Protein AF-A0A4Q2FFH7-F1 (afdb_monomer_lite)

InterPro domains:
  IPR009056 Cytochrome c-like domain [PS51007] (54-157)
  IPR036909 Cytochrome c-like domain superfamily [SSF46626] (57-156)
  IPR051459 Cytochrome c-type Dehydrogenase [PTHR35008] (1-157)

Sequence (157 aa):
RALYAYLMHGVQPVTQANTPSAMSWPFNQRWGLSLWNWAFLDDAPFIPSSDADPAINRGAYLVQGLGHCGACHTPRGIAFQEKAMSEAGRSGQFYLAGETVEQWQALSLRNLWTVEDTVQLLKTGQNRFATVSGSMTDVIHHSTQHFSDDDLLAIAS

Secondary structure (DSSP, 8-state):
-HHHHIIIIISPPP--PPPPP-PPTTTT-THHHHHHHHHH---PPP---TTS-HHHHHHHHIIIIIT-THHHHS-B-TTS-BS-SSS-STTGGGTT--EEETTEEEPP-TT-S-HHHHHHHHHHSB-SS-B--TTHHHHHHHTGGGS-HHHHHHHH-

Foldseek 3Di:
DVVCCCVVPVDDDDPDDDDPDPDDPPVVPCVVVVVVCVVAPDPDQQDADPPDDPLLSLLLCVCLPVLVVQLAQFDADPVRHGQDSALDDDSNCRRSCWDQDPNDTRHRLPPPDALVQQLCCLQPQHGPPDHDDDPVVCCSVVHRNPDDSSSSSSNSD

Radius of gyration: 18.41 Å; chains: 1; bounding box: 47×38×47 Å

Structure (mmCIF, N/CA/C/O backbone):
data_AF-A0A4Q2FFH7-F1
#
_entry.id   AF-A0A4Q2FFH7-F1
#
loop_
_atom_site.group_PDB
_atom_site.id
_atom_site.type_symbol
_atom_site.label_atom_id
_atom_site.label_alt_id
_atom_site.label_comp_id
_atom_site.label_asym_id
_atom_site.label_entity_id
_atom_site.label_seq_id
_atom_site.pdbx_PDB_ins_code
_atom_site.Cartn_x
_atom_site.Cartn_y
_atom_site.Cartn_z
_atom_site.occupancy
_atom_site.B_iso_or_equiv
_atom_site.auth_seq_id
_atom_site.auth_comp_id
_atom_site.auth_asym_id
_atom_site.auth_atom_id
_atom_site.pdbx_PDB_model_num
ATOM 1 N N . ARG A 1 1 ? -17.576 -12.767 -8.738 1.00 62.00 1 ARG A N 1
ATOM 2 C CA . ARG A 1 1 ? -18.820 -13.582 -8.826 1.00 62.00 1 ARG A CA 1
ATOM 3 C C . ARG A 1 1 ? -18.755 -14.833 -7.949 1.00 62.00 1 ARG A C 1
ATOM 5 O O . ARG A 1 1 ? -19.613 -14.955 -7.091 1.00 62.00 1 ARG A O 1
ATOM 12 N N . ALA A 1 2 ? -17.741 -15.699 -8.081 1.00 81.50 2 ALA A N 1
ATOM 13 C CA . ALA A 1 2 ? -17.598 -16.883 -7.219 1.00 81.50 2 ALA A CA 1
ATOM 14 C C . ALA A 1 2 ? -17.456 -16.538 -5.722 1.00 81.50 2 ALA A C 1
ATOM 16 O O . ALA A 1 2 ? -18.177 -17.097 -4.906 1.00 81.50 2 ALA A O 1
ATOM 17 N N . LEU A 1 3 ? -16.617 -15.551 -5.374 1.00 82.69 3 LEU A N 1
ATOM 18 C CA . LEU A 1 3 ? -16.441 -15.111 -3.981 1.00 82.69 3 LEU A CA 1
ATOM 19 C C . LEU A 1 3 ? -17.750 -14.606 -3.353 1.00 82.69 3 LEU A C 1
ATOM 21 O O . LEU A 1 3 ? -18.087 -14.973 -2.237 1.00 82.69 3 LEU A O 1
ATOM 25 N N . TYR A 1 4 ? -18.515 -13.807 -4.104 1.00 86.50 4 TYR A N 1
ATOM 26 C CA . TYR A 1 4 ? -19.819 -13.305 -3.666 1.00 86.50 4 TYR A CA 1
ATOM 27 C C . TYR A 1 4 ? -20.807 -14.450 -3.427 1.00 86.50 4 TYR A C 1
ATOM 29 O O . TYR A 1 4 ? -21.421 -14.510 -2.372 1.00 86.50 4 TYR A O 1
ATOM 37 N N . ALA A 1 5 ? -20.922 -15.389 -4.372 1.00 90.81 5 ALA A N 1
ATOM 38 C CA . ALA A 1 5 ? -21.802 -16.544 -4.213 1.00 90.81 5 ALA A CA 1
ATOM 39 C C . ALA A 1 5 ? -21.396 -17.410 -3.011 1.00 90.81 5 ALA A C 1
ATOM 41 O O . ALA A 1 5 ? -22.252 -17.827 -2.239 1.00 90.81 5 ALA A O 1
ATOM 42 N N . TYR A 1 6 ? -20.095 -17.632 -2.815 1.00 90.50 6 TYR A N 1
ATOM 43 C CA . TYR A 1 6 ? -19.588 -18.361 -1.660 1.00 90.50 6 TYR A CA 1
ATOM 44 C C . TYR A 1 6 ? -19.922 -17.647 -0.344 1.00 90.50 6 TYR A C 1
ATOM 46 O O . TYR A 1 6 ? -20.534 -18.250 0.527 1.00 90.50 6 TYR A O 1
ATOM 54 N N . LEU A 1 7 ? -19.601 -16.357 -0.214 1.00 91.19 7 LEU A N 1
ATOM 55 C CA . LEU A 1 7 ? -19.832 -15.600 1.021 1.00 91.19 7 LEU A CA 1
ATOM 56 C C . LEU A 1 7 ? -21.321 -15.406 1.337 1.00 91.19 7 LEU A C 1
ATOM 58 O O . LEU A 1 7 ? -21.704 -15.462 2.499 1.00 91.19 7 LEU A O 1
ATOM 62 N N . MET A 1 8 ? -22.158 -15.197 0.320 1.00 91.88 8 MET A N 1
ATOM 63 C CA . MET A 1 8 ? -23.586 -14.920 0.509 1.00 91.88 8 MET A CA 1
ATOM 64 C C . MET A 1 8 ? -24.454 -16.178 0.592 1.00 91.88 8 MET A C 1
ATOM 66 O O . MET A 1 8 ? -25.548 -16.119 1.153 1.00 91.88 8 MET A O 1
ATOM 70 N N . HIS A 1 9 ? -24.018 -17.296 -0.000 1.00 90.75 9 HIS A N 1
ATOM 71 C CA . HIS A 1 9 ? -24.848 -18.501 -0.140 1.00 90.75 9 HIS A CA 1
ATOM 72 C C . HIS A 1 9 ? -24.140 -19.811 0.230 1.00 90.75 9 HIS A C 1
ATOM 74 O O . HIS A 1 9 ? -24.814 -20.804 0.487 1.00 90.75 9 HIS A O 1
ATOM 80 N N . GLY A 1 10 ? -22.806 -19.849 0.226 1.00 89.06 10 GLY A N 1
ATOM 81 C CA . GLY A 1 10 ? -22.019 -21.038 0.569 1.00 89.06 10 GLY A CA 1
ATOM 82 C C . GLY A 1 10 ? -21.658 -21.135 2.053 1.00 89.06 10 GLY A C 1
ATOM 83 O O . GLY A 1 10 ? -21.548 -22.240 2.582 1.00 89.06 10 GLY A O 1
ATOM 84 N N . VAL A 1 11 ? -21.494 -20.000 2.736 1.00 91.56 11 VAL A N 1
ATOM 85 C CA . VAL A 1 11 ? -21.199 -19.955 4.174 1.00 91.56 11 VAL A CA 1
ATOM 86 C C . VAL A 1 11 ? -22.500 -20.069 4.970 1.00 91.56 11 VAL A C 1
ATOM 88 O O . VAL A 1 11 ? -23.452 -19.328 4.731 1.00 91.56 11 VAL A O 1
ATOM 91 N N . GLN A 1 12 ? -22.543 -20.994 5.933 1.00 91.31 12 GLN A N 1
ATOM 92 C CA . GLN A 1 12 ? -23.692 -21.123 6.830 1.00 91.31 12 GLN A CA 1
ATOM 93 C C . GLN A 1 12 ? -23.797 -19.885 7.733 1.00 91.31 12 GLN A C 1
ATOM 95 O O . GLN A 1 12 ? -22.798 -19.499 8.348 1.00 91.31 12 GLN A O 1
ATOM 100 N N . PRO A 1 13 ? -24.980 -19.256 7.842 1.00 87.88 13 PRO A N 1
ATOM 101 C CA . PRO A 1 13 ? -25.155 -18.099 8.703 1.00 87.88 13 PRO A CA 1
ATOM 102 C C . PRO A 1 13 ? -24.993 -18.504 10.171 1.00 87.88 13 PRO A C 1
ATOM 104 O O . PRO A 1 13 ? -25.575 -19.485 10.631 1.00 87.88 13 PRO A O 1
ATOM 107 N N . VAL A 1 14 ? -24.230 -17.716 10.926 1.00 89.69 14 VAL A N 1
ATOM 108 C CA . VAL A 1 14 ? -24.118 -17.861 12.380 1.00 89.69 14 VAL A CA 1
ATOM 109 C C . VAL A 1 14 ? -25.092 -16.895 13.044 1.00 89.69 14 VAL A C 1
ATOM 111 O O . VAL A 1 14 ? -25.071 -15.693 12.783 1.00 89.69 14 VAL A O 1
ATOM 114 N N . THR A 1 15 ? -25.945 -17.407 13.931 1.00 88.06 15 THR A N 1
ATOM 115 C CA . THR A 1 15 ? -26.832 -16.573 14.750 1.00 88.06 15 THR A CA 1
ATOM 116 C C . THR A 1 15 ? -26.065 -16.039 15.957 1.00 88.06 15 THR A C 1
ATOM 118 O O . THR A 1 15 ? -26.121 -16.598 17.049 1.00 88.06 15 THR A O 1
ATOM 121 N N . GLN A 1 16 ? -25.327 -14.952 15.749 1.00 90.19 16 GLN A N 1
ATOM 122 C CA . GLN A 1 16 ? -24.595 -14.243 16.795 1.00 90.19 16 GLN A CA 1
ATOM 123 C C . GLN A 1 16 ? -25.087 -12.798 16.873 1.00 90.19 16 GLN A C 1
ATOM 125 O O . GLN A 1 16 ? -25.163 -12.101 15.863 1.00 90.19 16 GLN A O 1
ATOM 130 N N . ALA A 1 17 ? -25.434 -12.344 18.078 1.00 89.88 17 ALA A N 1
ATOM 131 C CA . ALA A 1 17 ? -25.773 -10.944 18.301 1.00 89.88 17 ALA A CA 1
ATOM 132 C C . ALA A 1 17 ? -24.531 -10.061 18.100 1.00 89.88 17 ALA A C 1
ATOM 134 O O . ALA A 1 17 ? -23.434 -10.412 18.540 1.00 89.88 17 ALA A O 1
ATOM 135 N N . ASN A 1 18 ? -24.709 -8.902 17.462 1.00 87.88 18 ASN A N 1
ATOM 136 C CA . ASN A 1 18 ? -23.628 -7.934 17.300 1.00 87.88 18 ASN A CA 1
ATOM 137 C C . ASN A 1 18 ? -23.184 -7.390 18.661 1.00 87.88 18 ASN A C 1
ATOM 139 O O . ASN A 1 18 ? -24.012 -6.997 19.485 1.00 87.88 18 ASN A O 1
ATOM 143 N N . THR A 1 19 ? -21.871 -7.307 18.865 1.00 87.75 19 THR A N 1
ATOM 144 C CA . THR A 1 19 ? -21.299 -6.662 20.047 1.00 87.75 19 THR A CA 1
ATOM 145 C C . THR A 1 19 ? -21.609 -5.160 20.012 1.00 87.75 19 THR A C 1
ATOM 147 O O . THR A 1 19 ? -21.376 -4.519 18.981 1.00 87.75 19 THR A O 1
ATOM 150 N N . 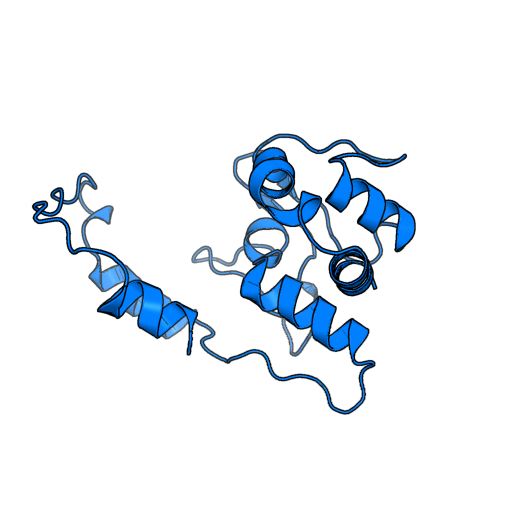PRO A 1 20 ? -22.118 -4.563 21.106 1.00 85.44 20 PRO A N 1
ATOM 151 C CA . PRO A 1 20 ? -22.288 -3.118 21.198 1.00 85.44 20 PRO A CA 1
ATOM 152 C C . PRO A 1 20 ? -20.963 -2.380 20.967 1.00 85.44 20 PRO A C 1
ATOM 154 O O . PRO A 1 20 ? -19.896 -2.872 21.331 1.00 85.44 20 PRO A O 1
ATOM 157 N N . SER A 1 21 ? -21.026 -1.179 20.387 1.00 83.94 21 SER A N 1
ATOM 158 C CA . SER A 1 21 ? -19.838 -0.337 20.209 1.00 83.94 21 SER A CA 1
ATOM 159 C C . SER A 1 21 ? -19.196 -0.030 21.562 1.00 83.94 21 SER A C 1
ATOM 161 O O . SER A 1 21 ? -19.801 0.650 22.386 1.00 83.94 21 SER A O 1
ATOM 163 N N . AL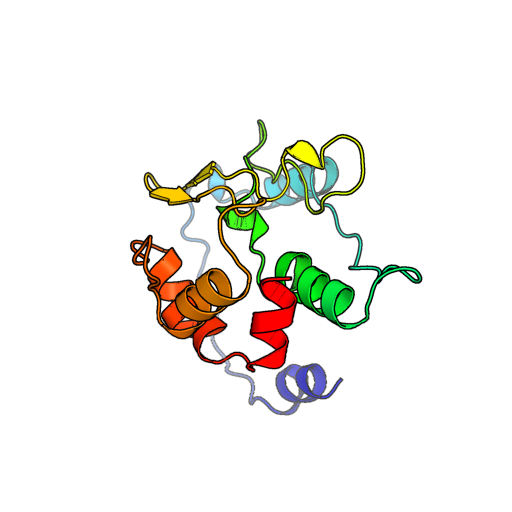A A 1 22 ? -17.953 -0.471 21.755 1.00 90.56 22 ALA A N 1
ATOM 164 C CA . ALA A 1 22 ? -17.156 -0.168 22.945 1.00 90.56 22 ALA A CA 1
ATOM 165 C C . ALA A 1 22 ? -16.483 1.218 22.890 1.00 90.56 22 ALA A C 1
ATOM 167 O O . ALA A 1 22 ? -15.876 1.649 23.867 1.00 90.56 22 ALA A O 1
ATOM 168 N N . MET A 1 23 ? -16.566 1.919 21.753 1.00 89.50 23 MET A N 1
ATOM 169 C CA . MET A 1 23 ? -16.017 3.268 21.622 1.00 89.50 23 MET A CA 1
ATOM 170 C C . MET A 1 23 ? -16.789 4.245 22.512 1.00 89.50 23 MET A C 1
ATOM 172 O O . MET A 1 23 ? -18.020 4.258 22.511 1.00 89.50 23 MET A O 1
ATOM 176 N N . SER A 1 24 ? -16.058 5.082 23.241 1.00 93.06 24 SER A N 1
ATOM 177 C CA . SER A 1 24 ? -16.625 6.159 24.054 1.00 93.06 24 SER A CA 1
ATOM 178 C C . SER A 1 24 ? -16.920 7.395 23.208 1.00 93.06 24 SER A C 1
ATOM 180 O O . SER A 1 24 ? -16.383 7.567 22.112 1.00 93.06 24 SER A O 1
ATOM 182 N N . TRP A 1 25 ? -17.760 8.288 23.726 1.00 90.62 25 TRP A N 1
ATOM 183 C CA . TRP A 1 25 ? -17.928 9.615 23.137 1.00 90.62 25 TRP A CA 1
ATOM 184 C C . TRP A 1 25 ? -16.582 10.371 23.120 1.00 90.62 25 TRP A C 1
ATOM 186 O O . TRP A 1 25 ? -15.854 10.299 24.113 1.00 90.62 25 TRP A O 1
ATOM 196 N N . PRO A 1 26 ? -16.235 11.082 22.026 1.00 89.00 26 PRO A N 1
ATOM 197 C CA . PRO A 1 26 ? -17.042 11.326 20.820 1.00 89.00 26 PRO A CA 1
ATOM 198 C C . PRO A 1 26 ? -16.873 10.287 19.694 1.00 89.00 26 PRO A C 1
ATOM 200 O O . PRO A 1 26 ? -17.548 10.377 18.673 1.00 89.00 26 PRO A O 1
ATOM 203 N N . PHE A 1 27 ? -16.012 9.282 19.849 1.00 88.50 27 PHE A N 1
ATOM 204 C CA . PHE A 1 27 ? -15.674 8.323 18.786 1.00 88.50 27 PHE A CA 1
ATOM 205 C C . PHE A 1 27 ? -16.786 7.313 18.460 1.00 88.50 27 PHE A C 1
ATOM 207 O O . PHE A 1 27 ? -16.751 6.659 17.422 1.00 88.50 27 PHE A O 1
ATOM 214 N N . ASN A 1 28 ? -17.823 7.212 19.296 1.00 89.44 28 ASN A N 1
ATOM 215 C CA . ASN A 1 28 ? -19.020 6.420 18.990 1.00 89.44 28 ASN A CA 1
ATOM 216 C C . ASN A 1 28 ? -19.943 7.050 17.927 1.00 89.44 28 ASN A C 1
ATOM 218 O O . ASN A 1 28 ? -20.906 6.416 17.490 1.00 89.44 28 ASN A O 1
ATOM 222 N N . GLN A 1 29 ? -19.672 8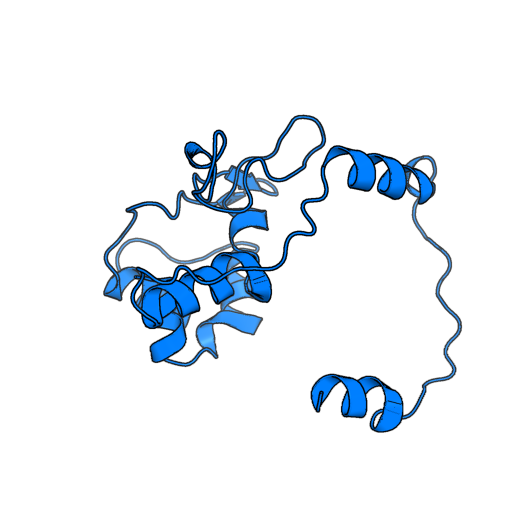.284 17.503 1.00 91.81 29 GLN A N 1
ATOM 223 C CA . GLN A 1 29 ? -20.490 9.035 16.554 1.00 91.81 29 GLN A CA 1
ATOM 224 C C . GLN A 1 29 ? -20.153 8.673 15.098 1.00 91.81 29 GLN A C 1
ATOM 226 O O . GLN A 1 29 ? -19.436 9.393 14.404 1.00 91.81 29 GLN A O 1
ATOM 231 N N . ARG A 1 30 ? -20.699 7.555 14.600 1.00 89.44 30 ARG A N 1
ATOM 232 C CA . ARG A 1 30 ? -20.395 7.043 13.244 1.00 89.44 30 ARG A CA 1
ATOM 233 C C . ARG A 1 30 ? -20.697 8.025 12.107 1.00 89.44 30 ARG A C 1
ATOM 235 O O . ARG A 1 30 ? -20.041 7.953 11.075 1.00 89.44 30 ARG A O 1
ATOM 242 N N . TRP A 1 31 ? -21.655 8.936 12.281 1.00 92.62 31 TRP A N 1
ATOM 243 C CA . TRP A 1 31 ? -22.004 9.937 11.264 1.00 92.62 31 TRP A CA 1
ATOM 244 C C . TRP A 1 31 ? -20.832 10.868 10.912 1.00 92.62 31 TRP A C 1
ATOM 246 O O . TRP A 1 31 ? -20.799 11.403 9.806 1.00 92.62 31 TRP A O 1
ATOM 256 N N . GLY A 1 32 ? -19.843 11.020 11.802 1.00 92.50 32 GLY A N 1
ATOM 257 C CA . GLY A 1 32 ? -18.621 11.769 11.508 1.00 92.50 32 GLY A CA 1
ATOM 258 C C . GLY A 1 32 ? -17.827 11.167 10.344 1.00 92.50 32 GLY A C 1
ATOM 259 O O . GLY A 1 32 ? -17.307 11.908 9.513 1.00 92.50 32 GLY A O 1
ATOM 260 N N . LEU A 1 33 ? -17.815 9.834 10.211 1.00 92.50 33 LEU A N 1
ATOM 261 C CA . LEU A 1 33 ? -17.186 9.156 9.072 1.00 92.50 33 LEU A CA 1
ATOM 262 C C . LEU A 1 33 ? -17.904 9.464 7.757 1.00 92.50 33 LEU A C 1
ATOM 264 O O . LEU A 1 33 ? -17.253 9.547 6.724 1.00 92.50 33 LEU A O 1
ATOM 268 N N . SER A 1 34 ? -19.221 9.684 7.775 1.00 94.25 34 SER A N 1
ATOM 269 C CA . SER A 1 34 ? -19.957 10.073 6.566 1.00 94.25 34 SER A CA 1
ATOM 270 C C . SER A 1 34 ? -19.508 11.440 6.047 1.00 94.25 34 SER A C 1
ATOM 272 O O . SER A 1 34 ? -19.344 11.612 4.843 1.00 94.25 34 SER A O 1
ATOM 274 N N . LEU A 1 35 ? -19.271 12.399 6.949 1.00 95.19 35 LEU A N 1
ATOM 275 C CA . LEU A 1 35 ? -18.740 13.716 6.584 1.00 95.19 35 LEU A CA 1
ATOM 276 C C . LEU A 1 35 ? -17.293 13.627 6.099 1.00 95.19 35 LEU A C 1
ATOM 278 O O . LEU A 1 35 ? -16.930 14.284 5.129 1.00 95.19 35 LEU A O 1
ATOM 282 N N . TRP A 1 36 ? -16.481 12.798 6.757 1.00 95.38 36 TRP A N 1
ATOM 283 C CA . TRP A 1 36 ? -15.106 12.553 6.336 1.00 95.38 36 TRP A CA 1
ATOM 284 C C . TRP A 1 36 ? -15.055 11.925 4.940 1.00 95.38 36 TRP A C 1
ATOM 286 O O . TRP A 1 36 ? -14.331 12.417 4.081 1.00 95.38 36 TRP A O 1
ATOM 296 N N . ASN A 1 37 ? -15.886 10.910 4.679 1.00 95.19 37 ASN A N 1
ATOM 297 C CA . ASN A 1 37 ? -15.975 10.268 3.370 1.00 95.19 37 ASN A CA 1
ATOM 298 C C . ASN A 1 37 ? -16.396 11.271 2.297 1.00 95.19 37 ASN A C 1
ATOM 300 O O . ASN A 1 37 ? -15.776 11.332 1.246 1.00 95.19 37 ASN A O 1
ATOM 304 N N . TRP A 1 38 ? -17.400 12.106 2.574 1.00 94.94 38 TRP A N 1
ATOM 305 C CA . TRP A 1 38 ? -17.822 13.144 1.634 1.00 94.94 38 TRP A CA 1
ATOM 306 C C . TRP A 1 38 ? -16.689 14.115 1.256 1.00 94.94 38 TRP A C 1
ATOM 308 O O . TRP A 1 38 ? -16.654 14.599 0.129 1.00 94.94 38 TRP A O 1
ATOM 318 N N . ALA A 1 39 ? -15.762 14.393 2.178 1.00 95.38 39 ALA A N 1
ATOM 319 C CA . ALA A 1 39 ? -14.657 15.319 1.946 1.00 95.38 39 ALA A CA 1
ATOM 320 C C . ALA A 1 39 ? -13.391 14.669 1.355 1.00 95.38 39 ALA A C 1
ATOM 322 O O . ALA A 1 39 ? -12.646 15.353 0.652 1.00 95.38 39 ALA A O 1
ATOM 323 N N . PHE A 1 40 ? -13.108 13.399 1.671 1.00 94.38 40 PHE A N 1
ATOM 324 C CA . PHE A 1 40 ? -11.791 12.789 1.436 1.00 94.38 40 PHE A CA 1
ATOM 325 C C . PHE A 1 40 ? -11.807 11.411 0.772 1.00 94.38 40 PHE A C 1
ATOM 327 O O . PHE A 1 40 ? -10.737 10.940 0.390 1.00 94.38 40 PHE A O 1
ATOM 334 N N . LEU A 1 41 ? -12.961 10.747 0.656 1.00 92.81 41 LEU A N 1
ATOM 335 C CA . LEU A 1 41 ? -13.022 9.434 0.018 1.00 92.81 41 LEU A CA 1
ATOM 336 C C . LEU A 1 41 ? -12.817 9.584 -1.490 1.00 92.81 41 LEU A C 1
ATOM 338 O O . LEU A 1 41 ? -13.593 10.262 -2.161 1.00 92.81 41 LEU A O 1
ATOM 342 N N . ASP A 1 42 ? -11.802 8.902 -2.002 1.00 89.25 42 ASP A N 1
ATOM 343 C CA . ASP A 1 42 ? -11.677 8.593 -3.420 1.00 89.25 42 ASP A CA 1
ATOM 344 C C . ASP A 1 42 ? -12.255 7.191 -3.641 1.00 89.25 42 ASP A C 1
ATOM 346 O O . ASP A 1 42 ? -11.675 6.192 -3.211 1.00 89.25 42 ASP A O 1
ATOM 350 N N . ASP A 1 43 ? -13.453 7.124 -4.221 1.00 88.38 43 ASP A N 1
ATOM 351 C CA . ASP A 1 43 ? -14.144 5.873 -4.540 1.00 88.38 43 ASP A CA 1
ATOM 352 C C . ASP A 1 43 ? -13.935 5.439 -5.998 1.00 88.38 43 ASP A C 1
ATOM 354 O O . ASP A 1 43 ? -14.579 4.490 -6.464 1.00 88.38 43 ASP A O 1
ATOM 358 N N . ALA A 1 44 ? -13.022 6.101 -6.720 1.00 88.50 44 ALA A N 1
ATOM 359 C CA . ALA A 1 44 ? -12.724 5.756 -8.094 1.00 88.50 44 ALA A CA 1
ATOM 360 C C . ALA A 1 44 ? -12.111 4.344 -8.167 1.00 88.50 44 ALA A C 1
ATOM 362 O O . ALA A 1 44 ? -11.121 4.043 -7.493 1.00 88.50 44 ALA A O 1
ATOM 363 N N . PRO A 1 45 ? -12.666 3.446 -8.999 1.00 88.12 45 PRO A N 1
ATOM 364 C CA . PRO A 1 45 ? -12.056 2.147 -9.215 1.00 88.12 45 PRO A CA 1
ATOM 365 C C . PRO A 1 45 ? -10.725 2.303 -9.956 1.00 88.12 45 PRO A C 1
ATOM 367 O O . PRO A 1 45 ? -10.538 3.233 -10.742 1.00 88.12 45 PRO A O 1
ATOM 370 N N . PHE A 1 46 ? -9.826 1.334 -9.776 1.00 91.25 46 PHE A N 1
ATOM 371 C CA . PHE A 1 46 ? -8.615 1.252 -10.587 1.00 91.25 46 PHE A CA 1
ATOM 372 C C . PHE A 1 46 ? -8.964 1.126 -12.077 1.00 91.25 46 PHE A C 1
ATOM 374 O O . PHE A 1 46 ? -9.730 0.240 -12.472 1.00 91.25 46 PHE A O 1
ATOM 381 N N . ILE A 1 47 ? -8.363 1.986 -12.899 1.00 91.44 47 ILE A N 1
ATOM 382 C CA . ILE A 1 47 ? -8.501 1.977 -14.356 1.00 91.44 47 ILE A CA 1
ATOM 383 C C . ILE A 1 47 ? -7.117 1.680 -14.953 1.00 91.44 47 ILE A C 1
ATOM 385 O O . ILE A 1 47 ? -6.220 2.513 -14.817 1.00 91.44 47 ILE A O 1
ATOM 389 N N . PRO A 1 48 ? -6.925 0.520 -15.611 1.00 92.62 48 PRO A N 1
ATOM 390 C CA . PRO A 1 48 ? -5.675 0.205 -16.292 1.00 92.62 48 PRO A CA 1
ATOM 391 C C . PRO A 1 48 ? -5.357 1.235 -17.379 1.00 92.62 48 PRO A C 1
ATOM 393 O O . PRO A 1 48 ? -6.243 1.641 -18.135 1.00 92.62 48 PRO A O 1
ATOM 396 N N . SER A 1 49 ? -4.087 1.612 -17.499 1.00 92.81 49 SER A N 1
ATOM 397 C CA . SER A 1 49 ? -3.615 2.439 -18.609 1.00 92.81 49 SER A CA 1
ATOM 398 C C . SER A 1 49 ? -3.529 1.599 -19.884 1.00 92.81 49 SER A C 1
ATOM 400 O O . SER A 1 49 ? -2.955 0.509 -19.864 1.00 92.81 49 SER A O 1
ATOM 402 N N . SER A 1 50 ? -4.061 2.103 -21.002 1.00 92.56 50 SER A N 1
ATOM 403 C CA . SER A 1 50 ? -3.958 1.437 -22.312 1.00 92.56 50 SER A CA 1
ATOM 404 C C . SER A 1 50 ? -2.529 1.375 -22.845 1.00 92.56 50 SER A C 1
ATOM 406 O O . SER A 1 50 ? -2.221 0.512 -23.662 1.00 92.56 50 SER A O 1
ATOM 408 N N . ASP A 1 51 ? -1.677 2.286 -22.378 1.00 92.62 51 ASP A N 1
ATOM 409 C CA . ASP A 1 51 ? -0.336 2.506 -22.920 1.00 92.62 51 ASP A CA 1
ATOM 410 C C . ASP A 1 51 ? 0.750 1.856 -22.046 1.00 92.62 51 ASP A C 1
ATOM 412 O O . ASP A 1 51 ? 1.934 1.914 -22.375 1.00 92.62 51 ASP A O 1
ATOM 416 N N . ALA A 1 52 ? 0.357 1.250 -20.920 1.00 91.19 52 ALA A N 1
ATOM 417 C CA . ALA A 1 52 ? 1.257 0.561 -20.006 1.00 91.19 52 ALA A CA 1
ATOM 418 C C . ALA A 1 52 ? 1.311 -0.944 -20.292 1.00 91.19 52 ALA A C 1
ATOM 420 O O . ALA A 1 52 ? 0.319 -1.560 -20.691 1.00 91.19 52 ALA A O 1
ATOM 421 N N . ASP A 1 53 ? 2.469 -1.546 -20.014 1.00 95.31 53 ASP A N 1
ATOM 422 C CA . ASP A 1 53 ? 2.626 -2.999 -20.030 1.00 95.31 53 ASP A CA 1
ATOM 423 C C . ASP A 1 53 ? 1.581 -3.659 -19.099 1.00 95.31 53 ASP A C 1
ATOM 425 O O . ASP A 1 53 ? 1.325 -3.148 -17.998 1.00 95.31 53 ASP A O 1
ATOM 429 N N . PRO A 1 54 ? 0.955 -4.785 -19.496 1.00 95.50 54 PRO A N 1
ATOM 430 C CA . PRO A 1 54 ? 0.050 -5.534 -18.628 1.00 95.50 54 PRO A CA 1
ATOM 431 C C . PRO A 1 54 ? 0.614 -5.839 -17.232 1.00 95.50 54 PRO A C 1
ATOM 433 O O . PRO A 1 54 ? -0.148 -5.806 -16.264 1.00 95.50 54 PRO A O 1
ATOM 436 N N . ALA A 1 55 ? 1.920 -6.093 -17.106 1.00 95.25 55 ALA A N 1
ATOM 437 C CA . ALA A 1 55 ? 2.586 -6.309 -15.824 1.00 95.25 55 ALA A CA 1
ATOM 438 C C . ALA A 1 55 ? 2.559 -5.050 -14.945 1.00 95.25 55 ALA A C 1
ATOM 440 O O . ALA A 1 55 ? 2.193 -5.136 -13.776 1.00 95.25 55 ALA A O 1
ATOM 441 N N . ILE A 1 56 ? 2.816 -3.868 -15.514 1.00 94.62 56 ILE A N 1
ATOM 442 C CA . ILE A 1 56 ? 2.740 -2.591 -14.783 1.00 94.62 56 ILE A CA 1
ATOM 443 C C . ILE A 1 56 ? 1.306 -2.336 -14.310 1.00 94.62 56 ILE A C 1
ATOM 445 O O . ILE A 1 56 ? 1.074 -1.970 -13.159 1.00 94.62 56 ILE A O 1
ATOM 449 N N . ASN A 1 57 ? 0.315 -2.587 -15.170 1.00 95.88 57 ASN A N 1
ATOM 450 C CA . ASN A 1 57 ? -1.093 -2.470 -14.784 1.00 95.88 57 ASN A CA 1
ATOM 451 C C . ASN A 1 57 ? -1.467 -3.453 -13.665 1.00 95.88 57 ASN A C 1
ATOM 453 O O . ASN A 1 57 ? -2.231 -3.105 -12.762 1.00 95.88 57 ASN A O 1
ATOM 457 N N . ARG A 1 58 ? -0.92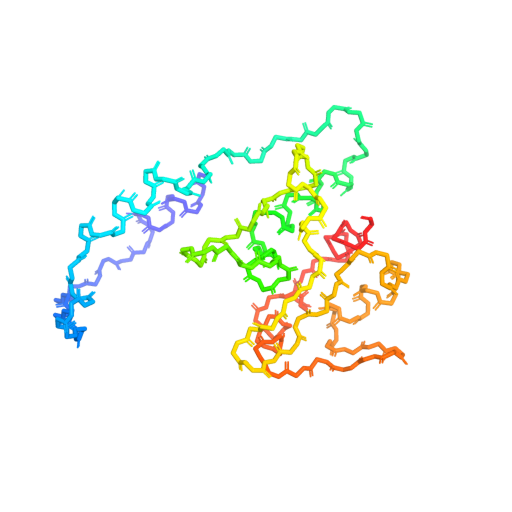9 -4.678 -13.703 1.00 96.81 58 ARG A N 1
ATOM 458 C CA . ARG A 1 58 ? -1.129 -5.680 -12.651 1.00 96.81 58 ARG A CA 1
ATOM 459 C C . ARG A 1 58 ? -0.510 -5.227 -11.330 1.00 96.81 58 ARG A C 1
ATOM 461 O O . ARG A 1 58 ? -1.182 -5.317 -10.304 1.00 96.81 58 ARG A O 1
ATOM 468 N N . GLY A 1 59 ? 0.712 -4.704 -11.367 1.00 95.81 59 GLY A N 1
ATOM 469 C CA . GLY A 1 59 ? 1.406 -4.129 -10.220 1.00 95.81 59 GLY A CA 1
ATOM 470 C C . GLY A 1 59 ? 0.626 -2.985 -9.600 1.00 95.81 59 GLY A C 1
ATOM 471 O O . GLY A 1 59 ? 0.252 -3.045 -8.431 1.00 95.81 59 GLY A O 1
ATOM 472 N N . ALA A 1 60 ? 0.270 -1.992 -10.414 1.00 95.06 60 ALA A N 1
ATOM 473 C CA . ALA A 1 60 ? -0.520 -0.845 -9.989 1.00 95.06 60 ALA A CA 1
ATOM 474 C C . ALA A 1 60 ? -1.857 -1.266 -9.357 1.00 95.06 60 ALA A C 1
ATOM 476 O O . ALA A 1 60 ? -2.212 -0.763 -8.293 1.00 95.06 60 ALA A O 1
ATOM 477 N N . TYR A 1 61 ? -2.560 -2.245 -9.935 1.00 95.56 61 TYR A N 1
ATOM 478 C CA . TYR A 1 61 ? -3.788 -2.792 -9.353 1.00 95.56 61 TYR A CA 1
ATOM 479 C C . TYR A 1 61 ? -3.568 -3.424 -7.969 1.00 95.56 61 TYR A C 1
ATOM 481 O O . TYR A 1 61 ? -4.381 -3.236 -7.059 1.00 95.56 61 TYR A O 1
ATOM 489 N N . LEU A 1 62 ? -2.481 -4.180 -7.798 1.00 96.00 62 LEU A N 1
ATOM 490 C CA . LEU A 1 62 ? -2.147 -4.811 -6.523 1.00 96.00 62 LEU A CA 1
ATOM 491 C C . LEU A 1 62 ? -1.726 -3.775 -5.478 1.00 96.00 62 LEU A C 1
ATOM 493 O O . LEU A 1 62 ? -2.171 -3.865 -4.341 1.00 96.00 62 LEU A O 1
ATOM 497 N N . VAL A 1 63 ? -0.933 -2.774 -5.851 1.00 95.62 63 VAL A N 1
ATOM 498 C CA . VAL A 1 63 ? -0.405 -1.757 -4.928 1.00 95.62 63 VAL A CA 1
ATOM 499 C C . VAL A 1 63 ? -1.476 -0.733 -4.526 1.00 95.62 63 VAL A C 1
ATOM 501 O O . VAL A 1 63 ? -1.600 -0.409 -3.344 1.00 95.62 63 VAL A O 1
ATOM 504 N N . GLN A 1 64 ? -2.260 -0.232 -5.489 1.00 93.62 64 GLN A N 1
ATOM 505 C CA . GLN A 1 64 ? -3.297 0.795 -5.276 1.00 93.62 64 GLN A CA 1
ATOM 506 C C . GLN A 1 64 ? -4.597 0.211 -4.723 1.00 93.62 64 GLN A C 1
ATOM 508 O O . GLN A 1 64 ? -5.318 0.885 -3.994 1.00 93.62 64 GLN A O 1
ATOM 513 N N . GLY A 1 65 ? -4.909 -1.030 -5.098 1.00 89.81 65 GLY A N 1
ATOM 514 C CA . GLY A 1 65 ? -6.121 -1.728 -4.698 1.00 89.81 65 GLY A CA 1
ATOM 515 C C . GLY A 1 65 ? -5.845 -2.706 -3.569 1.00 89.81 65 GLY A C 1
ATOM 516 O O . GLY A 1 65 ? -5.764 -2.331 -2.413 1.00 89.81 65 GLY A O 1
ATOM 517 N N . LEU A 1 66 ? -5.726 -3.993 -3.892 1.00 86.81 66 LEU A N 1
ATOM 518 C CA . LEU A 1 66 ? -5.810 -5.082 -2.907 1.00 86.81 66 LEU A CA 1
ATOM 519 C C . LEU A 1 66 ? -4.764 -5.011 -1.785 1.00 86.81 66 LEU A C 1
ATOM 521 O O . LEU A 1 66 ? -5.091 -5.290 -0.635 1.00 86.81 66 LEU A O 1
ATOM 525 N N . GLY A 1 67 ? -3.534 -4.626 -2.108 1.00 89.44 67 GLY A N 1
ATOM 526 C CA . GLY A 1 67 ? -2.428 -4.511 -1.164 1.00 89.44 67 GLY A CA 1
ATOM 527 C C . GLY A 1 67 ? -2.473 -3.255 -0.296 1.00 89.44 67 GLY A C 1
ATOM 528 O O . GLY A 1 67 ? -1.832 -3.254 0.750 1.00 89.44 67 GLY A O 1
ATOM 529 N N . HIS A 1 68 ? -3.222 -2.213 -0.694 1.00 91.50 68 HIS A N 1
ATOM 530 C CA . HIS A 1 68 ? -3.324 -0.928 0.018 1.00 91.50 68 HIS A CA 1
ATOM 531 C C . HIS A 1 68 ? -1.961 -0.386 0.489 1.00 91.50 68 HIS A C 1
ATOM 533 O O . HIS A 1 68 ? -1.833 0.121 1.603 1.00 91.50 68 HIS A O 1
ATOM 539 N N . CYS A 1 69 ? -0.912 -0.482 -0.337 1.00 94.75 69 CYS A N 1
ATOM 540 C CA . CYS A 1 69 ? 0.444 -0.114 0.090 1.00 94.75 69 CYS A CA 1
ATOM 541 C C . CYS A 1 69 ? 0.533 1.370 0.493 1.00 94.75 69 CYS A C 1
ATOM 543 O O . CYS A 1 69 ? 1.275 1.730 1.410 1.00 94.75 69 CYS A O 1
ATOM 545 N N . GLY A 1 70 ? -0.281 2.218 -0.149 1.00 94.44 70 GLY A N 1
ATOM 546 C CA . GLY A 1 70 ? -0.433 3.636 0.184 1.00 94.44 70 GLY A CA 1
ATOM 547 C C . GLY A 1 70 ? -0.878 3.892 1.624 1.00 94.44 70 GLY A C 1
ATOM 548 O O . GLY A 1 70 ? -0.432 4.868 2.225 1.00 94.44 70 GLY A O 1
ATOM 549 N N . ALA A 1 71 ? -1.627 2.972 2.240 1.00 92.75 71 ALA A N 1
ATOM 550 C CA . ALA A 1 71 ? -2.140 3.163 3.591 1.00 92.75 71 ALA A CA 1
ATOM 551 C C . ALA A 1 71 ? -1.018 3.361 4.626 1.00 92.75 71 ALA A C 1
ATOM 553 O O . ALA A 1 71 ? -1.204 4.100 5.596 1.00 92.75 71 ALA A O 1
ATOM 554 N N . CYS A 1 72 ? 0.150 2.753 4.407 1.00 93.75 72 CYS A N 1
ATOM 555 C CA . CYS A 1 72 ? 1.323 2.967 5.252 1.00 93.75 72 CYS A CA 1
ATOM 556 C C . CYS A 1 72 ? 2.371 3.869 4.591 1.00 93.75 72 CYS A C 1
ATOM 558 O O . CYS A 1 72 ? 3.032 4.637 5.281 1.00 93.75 72 CYS A O 1
ATOM 560 N N . HIS A 1 73 ? 2.537 3.781 3.268 1.00 95.75 73 HIS A N 1
ATOM 561 C CA . HIS A 1 73 ? 3.646 4.423 2.558 1.00 95.75 73 HIS A CA 1
ATOM 562 C C . HIS A 1 73 ? 3.300 5.774 1.918 1.00 95.75 73 HIS A C 1
ATOM 564 O O . HIS A 1 73 ? 4.180 6.404 1.339 1.00 95.75 73 HIS A O 1
ATOM 570 N N . THR A 1 74 ? 2.061 6.253 2.010 1.00 96.56 74 THR A N 1
ATOM 571 C CA . THR A 1 74 ? 1.671 7.596 1.560 1.00 96.56 74 THR A CA 1
ATOM 572 C C . THR A 1 74 ? 1.471 8.515 2.772 1.00 96.56 74 THR A C 1
ATOM 574 O O . THR A 1 74 ? 0.738 8.149 3.695 1.00 96.56 74 THR A O 1
ATOM 577 N N . PRO A 1 75 ? 2.035 9.740 2.770 1.00 95.75 75 PRO A N 1
ATOM 578 C CA . PRO A 1 75 ? 1.844 10.684 3.858 1.00 95.75 75 PRO A CA 1
ATOM 579 C C . PRO A 1 75 ? 0.381 11.039 4.120 1.00 95.75 75 PRO A C 1
ATOM 581 O O . PRO A 1 75 ? -0.445 11.100 3.197 1.00 95.75 75 PRO A O 1
ATOM 584 N N . ARG A 1 76 ? 0.077 11.357 5.381 1.00 94.81 76 ARG A N 1
ATOM 585 C CA . ARG A 1 76 ? -1.283 11.699 5.821 1.00 94.81 76 ARG A CA 1
ATOM 586 C C . ARG A 1 76 ? -1.562 13.204 5.761 1.00 94.81 76 ARG A C 1
ATOM 588 O O . ARG A 1 76 ? -0.691 14.049 5.962 1.00 94.81 76 ARG A O 1
ATOM 595 N N . GLY A 1 77 ? -2.801 13.553 5.422 1.00 93.88 77 GLY A N 1
ATOM 596 C CA . GLY A 1 77 ? -3.302 14.924 5.401 1.00 93.88 77 GLY A CA 1
ATOM 597 C C . GLY A 1 77 ? -3.797 15.401 6.768 1.00 93.88 77 GLY A C 1
ATOM 598 O O . GLY A 1 77 ? -3.739 14.685 7.765 1.00 93.88 77 GLY A O 1
ATOM 599 N N . ILE A 1 78 ? -4.338 16.622 6.807 1.00 93.94 78 ILE A N 1
ATOM 600 C CA . ILE A 1 78 ? -4.815 17.264 8.047 1.00 93.94 78 ILE A CA 1
ATOM 601 C C . ILE A 1 78 ? -5.939 16.498 8.760 1.00 93.94 78 ILE A C 1
ATOM 603 O O . ILE A 1 78 ? -6.097 16.636 9.967 1.00 93.94 78 ILE A O 1
ATOM 607 N N . ALA A 1 79 ? -6.717 15.704 8.022 1.00 93.75 79 ALA A N 1
ATOM 608 C CA . ALA A 1 79 ? -7.790 14.868 8.547 1.00 93.75 79 ALA A CA 1
ATOM 609 C C . ALA A 1 79 ? -7.405 13.381 8.508 1.00 93.75 79 ALA A C 1
ATOM 611 O O . ALA A 1 79 ? -8.277 12.515 8.505 1.00 93.75 79 ALA A O 1
ATOM 612 N N . PHE A 1 80 ? -6.102 13.089 8.458 1.00 92.31 80 PHE A N 1
ATOM 613 C CA . PHE A 1 80 ? -5.534 11.744 8.430 1.00 92.31 80 PHE A CA 1
ATOM 614 C C . PHE A 1 80 ? -5.885 10.899 7.185 1.00 92.31 80 PHE A C 1
ATOM 616 O O . PHE A 1 80 ? -5.668 9.688 7.149 1.00 92.31 80 PHE A O 1
ATOM 623 N N . GLN A 1 81 ? -6.387 11.532 6.124 1.00 94.06 81 GLN A N 1
ATOM 624 C CA . GLN A 1 81 ? -6.564 10.917 4.809 1.00 94.06 81 GLN A CA 1
ATOM 625 C C . GLN A 1 81 ? -5.226 10.697 4.100 1.00 94.06 81 GLN A C 1
ATOM 627 O O . GLN A 1 81 ? -4.277 11.448 4.330 1.00 94.06 81 GLN A O 1
ATOM 632 N N . GLU A 1 82 ? -5.143 9.707 3.216 1.00 94.44 82 GLU A N 1
ATOM 633 C CA . GLU A 1 82 ? -3.998 9.566 2.310 1.00 94.44 82 GLU A CA 1
ATOM 634 C C . GLU A 1 82 ? -3.948 10.775 1.375 1.00 94.44 82 GLU A C 1
ATOM 636 O O . GLU A 1 82 ? -4.965 11.198 0.823 1.00 94.44 82 GLU A O 1
ATOM 641 N N . LYS A 1 83 ? -2.769 11.380 1.204 1.00 95.38 83 LYS A N 1
ATOM 642 C CA . LYS A 1 83 ? -2.643 12.557 0.330 1.00 95.38 83 LYS A CA 1
ATOM 643 C C . LYS A 1 83 ? -2.756 12.221 -1.157 1.00 95.38 83 LYS A C 1
ATOM 645 O O . LYS A 1 83 ? -3.009 13.134 -1.944 1.00 95.38 83 LYS A O 1
ATOM 650 N N . ALA A 1 84 ? -2.532 10.964 -1.537 1.00 95.00 84 ALA A N 1
ATOM 651 C CA . ALA A 1 84 ? -2.602 10.489 -2.913 1.00 95.00 84 ALA A CA 1
ATOM 652 C C . ALA A 1 84 ? -2.881 8.981 -2.971 1.00 95.00 84 ALA A C 1
ATOM 654 O O . ALA A 1 84 ? -2.231 8.212 -2.270 1.00 95.00 84 ALA A O 1
ATOM 655 N N . MET A 1 85 ? -3.789 8.570 -3.858 1.00 93.00 85 MET A N 1
ATOM 656 C CA . MET A 1 85 ? -4.114 7.156 -4.106 1.00 93.00 85 MET A CA 1
ATOM 657 C C . MET A 1 85 ? -3.334 6.561 -5.289 1.00 93.00 85 MET A C 1
ATOM 659 O O . MET A 1 85 ? -3.281 5.346 -5.457 1.00 93.00 85 MET A O 1
ATOM 663 N N . SER A 1 86 ? -2.720 7.412 -6.116 1.00 92.81 86 SER A N 1
ATOM 664 C CA . SER A 1 86 ? -1.871 7.022 -7.243 1.00 92.81 86 SER A CA 1
ATOM 665 C C . SER A 1 86 ? -0.867 8.128 -7.576 1.00 92.81 86 SER A C 1
ATOM 667 O O . SER A 1 86 ? -0.933 9.236 -7.039 1.00 92.81 86 SER A O 1
ATOM 669 N N . GLU A 1 87 ? 0.043 7.841 -8.506 1.00 91.06 87 GLU A N 1
ATOM 670 C CA . GLU A 1 87 ? 1.005 8.811 -9.047 1.00 91.06 87 GLU A CA 1
ATOM 671 C C . GLU A 1 87 ? 0.359 9.901 -9.915 1.00 91.06 87 GLU A C 1
ATOM 673 O O . GLU A 1 87 ? 1.015 10.878 -10.281 1.00 91.06 87 GLU A O 1
ATOM 678 N N . ALA A 1 88 ? -0.922 9.753 -10.259 1.00 88.62 88 ALA A N 1
ATOM 679 C CA . ALA A 1 88 ? -1.619 10.683 -11.126 1.00 88.62 88 ALA A CA 1
ATOM 680 C C . ALA A 1 88 ? -2.018 11.982 -10.402 1.00 88.62 88 ALA A C 1
ATOM 682 O O . ALA A 1 88 ? -2.276 12.035 -9.198 1.00 88.62 88 ALA A O 1
ATOM 683 N N . GLY A 1 89 ? -2.143 13.056 -11.182 1.00 89.62 89 GLY A N 1
ATOM 684 C CA . GLY A 1 89 ? -2.661 14.333 -10.701 1.00 89.62 89 GLY A CA 1
ATOM 685 C C . GLY A 1 89 ? -1.690 15.120 -9.814 1.00 89.62 89 GLY A C 1
ATOM 686 O O . GLY A 1 89 ? -0.495 14.855 -9.731 1.00 89.62 89 GLY A O 1
ATOM 687 N N . ARG A 1 90 ? -2.214 16.164 -9.161 1.00 91.75 90 ARG A N 1
ATOM 688 C CA . ARG A 1 90 ? -1.404 17.194 -8.472 1.00 91.75 90 ARG A CA 1
ATOM 689 C C . ARG A 1 90 ? -0.797 16.734 -7.146 1.00 91.75 90 ARG A C 1
ATOM 691 O O . ARG A 1 90 ? 0.043 17.442 -6.593 1.00 91.75 90 ARG A O 1
ATOM 698 N N . SER A 1 91 ? -1.264 15.608 -6.617 1.00 93.62 91 SER A N 1
ATOM 699 C CA . SER A 1 91 ? -0.781 15.035 -5.361 1.00 93.62 91 SER A CA 1
ATOM 700 C C . SER A 1 91 ? 0.135 13.832 -5.573 1.00 93.62 91 SER A C 1
ATOM 702 O O . SER A 1 91 ? 0.661 13.319 -4.589 1.00 93.62 91 SER A O 1
ATOM 704 N N . GLY A 1 92 ? 0.366 13.405 -6.820 1.00 94.56 92 GLY A N 1
ATOM 705 C CA . GLY A 1 92 ? 1.109 12.187 -7.147 1.00 94.56 92 GLY A CA 1
ATOM 706 C C . GLY A 1 92 ? 2.511 12.114 -6.540 1.00 94.56 92 GLY A C 1
ATOM 707 O O . GLY A 1 92 ? 2.971 11.037 -6.187 1.00 94.56 92 GLY A O 1
ATOM 708 N N . GLN A 1 93 ? 3.166 13.254 -6.295 1.00 95.50 93 GLN A N 1
ATOM 709 C CA . GLN A 1 93 ? 4.460 13.297 -5.600 1.00 95.50 93 GLN A CA 1
ATOM 710 C C . GLN A 1 93 ? 4.430 12.757 -4.161 1.00 95.50 93 GLN A C 1
ATOM 712 O O . GLN A 1 93 ? 5.488 12.459 -3.612 1.00 95.50 93 GLN A O 1
ATOM 717 N N . PHE A 1 94 ? 3.255 12.680 -3.529 1.00 96.50 94 PHE A N 1
ATOM 718 C CA . PHE A 1 94 ? 3.095 12.112 -2.191 1.00 96.50 94 PHE A CA 1
ATOM 719 C C . PHE A 1 94 ? 2.833 10.606 -2.223 1.00 96.50 94 PHE A C 1
ATOM 721 O O . PHE A 1 94 ? 3.039 9.946 -1.210 1.00 96.50 94 PHE A O 1
ATOM 728 N N . TYR A 1 95 ? 2.387 10.059 -3.353 1.00 96.12 95 TYR A N 1
ATOM 729 C CA . TYR A 1 95 ? 2.074 8.642 -3.458 1.00 96.12 95 TYR A CA 1
ATOM 730 C C . TYR A 1 95 ? 3.320 7.798 -3.185 1.00 96.12 95 TYR A C 1
ATOM 732 O O . TYR A 1 95 ? 4.348 7.980 -3.836 1.00 96.12 95 TYR A O 1
ATOM 740 N N . LEU A 1 96 ? 3.232 6.907 -2.193 1.00 96.69 96 LEU A N 1
ATOM 741 C CA . LEU A 1 96 ? 4.319 6.020 -1.761 1.00 96.69 96 LEU A CA 1
ATOM 742 C C . LEU A 1 96 ? 5.629 6.730 -1.364 1.00 96.69 96 LEU A C 1
ATOM 744 O O . LEU A 1 96 ? 6.703 6.126 -1.398 1.00 96.69 96 LEU A O 1
ATOM 748 N N . ALA A 1 97 ? 5.560 8.006 -0.979 1.00 96.56 97 ALA A N 1
ATOM 749 C CA . ALA A 1 97 ? 6.726 8.810 -0.607 1.00 96.56 97 ALA A CA 1
ATOM 750 C C . ALA A 1 97 ? 7.299 8.496 0.795 1.00 96.56 97 ALA A C 1
ATOM 752 O O . ALA A 1 97 ? 8.300 9.094 1.191 1.00 96.56 97 ALA A O 1
ATOM 753 N N . GLY A 1 98 ? 6.697 7.555 1.525 1.00 94.81 98 GLY A N 1
ATOM 754 C CA . GLY A 1 98 ? 7.027 7.191 2.903 1.00 94.81 98 GLY A CA 1
ATOM 755 C C . GLY A 1 98 ? 6.307 8.059 3.937 1.00 94.81 98 GLY A C 1
ATOM 756 O O . GLY A 1 98 ? 5.887 9.174 3.642 1.00 94.81 98 GLY A O 1
ATOM 757 N N . GLU A 1 99 ? 6.156 7.544 5.156 1.00 93.25 99 GLU A N 1
ATOM 758 C CA . GLU A 1 99 ? 5.507 8.227 6.286 1.00 93.25 99 GLU A CA 1
ATOM 759 C C . GLU A 1 99 ? 5.928 7.574 7.613 1.00 93.25 99 GLU A C 1
ATOM 761 O O . GLU A 1 99 ? 6.400 6.438 7.642 1.00 93.25 99 GLU A O 1
ATOM 766 N N . THR A 1 100 ? 5.746 8.270 8.732 1.00 89.62 100 THR A N 1
ATOM 767 C CA . THR A 1 100 ? 5.807 7.663 10.062 1.00 89.62 100 THR A CA 1
ATOM 768 C C . THR A 1 100 ? 4.415 7.180 10.480 1.00 89.62 100 THR A C 1
ATOM 770 O O . THR A 1 100 ? 3.509 7.979 10.714 1.00 89.62 100 THR A O 1
ATOM 773 N N . VAL A 1 101 ? 4.246 5.867 10.643 1.00 82.50 101 VAL A N 1
ATOM 774 C CA . VAL A 1 101 ? 2.987 5.222 11.047 1.00 82.50 101 VAL A CA 1
ATOM 775 C C . VAL A 1 101 ? 3.215 4.458 12.344 1.00 82.50 101 VAL A C 1
ATOM 777 O O . VAL A 1 101 ? 4.107 3.625 12.421 1.00 82.50 101 VAL A O 1
ATOM 780 N N . GLU A 1 102 ? 2.430 4.746 13.385 1.00 76.19 102 GLU A N 1
ATOM 781 C CA . GLU A 1 102 ? 2.526 4.052 14.685 1.00 76.19 102 GLU A CA 1
ATOM 782 C C . GLU A 1 102 ? 3.944 4.047 15.293 1.00 76.19 102 GLU A C 1
ATOM 784 O O . GLU A 1 102 ? 4.368 3.069 15.899 1.00 76.19 102 GLU A O 1
ATOM 789 N N . GLN A 1 103 ? 4.684 5.154 15.146 1.00 83.44 103 GLN A N 1
ATOM 790 C CA . GLN A 1 103 ? 6.099 5.286 15.549 1.00 83.44 103 GLN A CA 1
ATOM 791 C C . GLN A 1 103 ? 7.092 4.440 14.728 1.00 83.44 103 GLN A C 1
ATOM 793 O O . GLN A 1 103 ? 8.286 4.445 15.024 1.00 83.44 103 GLN A O 1
ATOM 798 N N . TRP A 1 104 ? 6.635 3.767 13.673 1.00 82.94 104 TRP A N 1
ATOM 799 C CA . TRP A 1 104 ? 7.472 3.070 12.701 1.00 82.94 104 TRP A CA 1
ATOM 800 C C . TRP A 1 104 ? 7.636 3.897 11.433 1.00 82.94 104 TRP A C 1
ATOM 802 O O . TRP A 1 104 ? 6.715 4.580 10.992 1.00 82.94 104 TRP A O 1
ATOM 812 N N . GLN A 1 105 ? 8.816 3.819 10.823 1.00 88.62 105 GLN A N 1
ATOM 813 C CA . GLN A 1 105 ? 9.082 4.506 9.567 1.00 88.62 105 GLN A CA 1
ATOM 814 C C . GLN A 1 105 ? 8.729 3.606 8.383 1.00 88.62 105 GLN A C 1
ATOM 816 O O . GLN A 1 105 ? 9.449 2.654 8.079 1.00 88.62 105 GLN A O 1
ATOM 821 N N . ALA A 1 106 ? 7.652 3.944 7.681 1.00 92.00 106 ALA A N 1
ATOM 822 C CA . ALA A 1 106 ? 7.355 3.398 6.369 1.00 92.00 106 ALA A CA 1
ATOM 823 C C . ALA A 1 106 ? 8.249 4.101 5.338 1.00 92.00 106 ALA A C 1
ATOM 825 O O . ALA A 1 106 ? 8.190 5.318 5.151 1.00 92.00 106 ALA A O 1
ATOM 826 N N . LEU A 1 107 ? 9.126 3.336 4.689 1.00 92.50 107 LEU A N 1
ATOM 827 C CA . LEU A 1 107 ? 10.085 3.871 3.720 1.00 92.50 107 LEU A CA 1
ATOM 828 C C . LEU A 1 107 ? 9.377 4.425 2.477 1.00 92.50 107 LEU A C 1
ATOM 830 O O . LEU A 1 107 ? 8.294 3.972 2.118 1.00 92.50 107 LEU A O 1
ATOM 834 N N . SER A 1 108 ? 1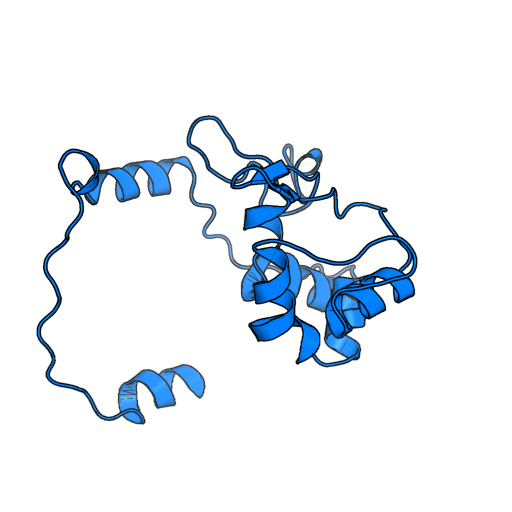0.009 5.362 1.772 1.00 94.69 108 SER A N 1
ATOM 835 C CA . SER A 1 108 ? 9.586 5.674 0.403 1.00 94.69 108 SER A CA 1
ATOM 836 C C . SER A 1 108 ? 9.748 4.426 -0.457 1.00 94.69 108 SER A C 1
ATOM 838 O O . SER A 1 108 ? 10.849 3.884 -0.521 1.00 94.69 108 SER A O 1
ATOM 840 N N . LEU A 1 109 ? 8.689 3.995 -1.144 1.00 94.56 109 LEU A N 1
ATOM 841 C CA . LEU A 1 109 ? 8.775 2.878 -2.097 1.00 94.56 109 LEU A CA 1
ATOM 842 C C . LEU A 1 109 ? 9.219 3.342 -3.491 1.00 94.56 109 LEU A C 1
ATOM 844 O O . LEU A 1 109 ? 9.433 2.534 -4.386 1.00 94.56 109 LEU A O 1
ATOM 848 N N . ARG A 1 110 ? 9.389 4.652 -3.683 1.00 92.75 110 ARG A N 1
ATOM 849 C CA . ARG A 1 110 ? 9.787 5.240 -4.963 1.00 92.75 110 ARG A CA 1
ATOM 850 C C . ARG A 1 110 ? 11.289 5.094 -5.168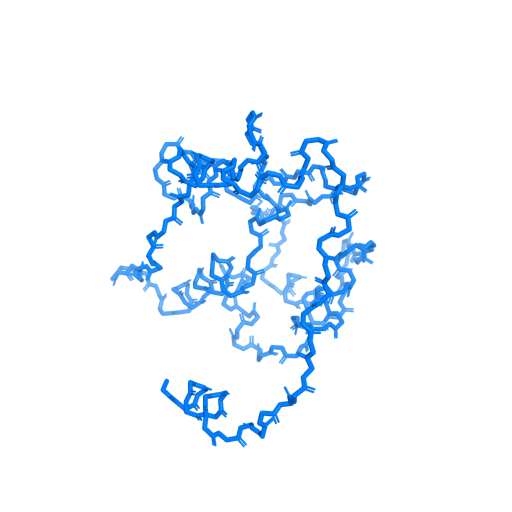 1.00 92.75 110 ARG A C 1
ATOM 852 O O . ARG A 1 110 ? 12.060 5.669 -4.399 1.00 92.75 110 ARG A O 1
ATOM 859 N N . ASN A 1 111 ? 11.686 4.397 -6.234 1.00 88.25 111 ASN A N 1
ATOM 860 C CA . ASN A 1 111 ? 13.083 4.234 -6.663 1.00 88.25 111 ASN A CA 1
ATOM 861 C C . ASN A 1 111 ? 14.029 3.779 -5.533 1.00 88.25 111 ASN A C 1
ATOM 863 O O . ASN A 1 111 ? 15.169 4.238 -5.458 1.00 88.25 111 ASN A O 1
ATOM 867 N N . LEU A 1 112 ? 13.543 2.931 -4.619 1.00 90.62 112 LEU A N 1
ATOM 868 C CA . LEU A 1 112 ? 14.301 2.542 -3.430 1.00 90.62 112 LEU A CA 1
ATOM 869 C C . LEU A 1 112 ? 15.362 1.483 -3.754 1.00 90.62 112 LEU A C 1
ATOM 871 O O . LEU A 1 112 ? 16.534 1.661 -3.423 1.00 90.62 112 LEU A O 1
ATOM 875 N N . TRP A 1 113 ? 14.950 0.396 -4.410 1.00 95.44 113 TRP A N 1
ATOM 876 C CA . TRP A 1 113 ? 15.790 -0.758 -4.732 1.00 95.44 113 TRP A CA 1
ATOM 877 C C . TRP A 1 113 ? 15.520 -1.277 -6.144 1.00 95.44 113 TRP A C 1
ATOM 879 O O . TRP A 1 113 ? 14.626 -0.787 -6.832 1.00 95.44 113 TRP A O 1
ATOM 889 N N . THR A 1 114 ? 16.300 -2.270 -6.579 1.00 96.94 114 THR A N 1
ATOM 890 C CA . THR A 1 114 ? 16.001 -2.981 -7.826 1.00 96.94 114 THR A CA 1
ATOM 891 C C . THR A 1 114 ? 14.742 -3.834 -7.673 1.00 96.94 114 THR A C 1
ATOM 893 O O . THR A 1 114 ? 14.276 -4.106 -6.558 1.00 96.94 114 THR A O 1
ATOM 896 N N . VAL A 1 115 ? 14.207 -4.286 -8.808 1.00 96.31 115 VAL A N 1
ATOM 897 C CA . VAL A 1 115 ? 13.062 -5.201 -8.852 1.00 96.31 115 VAL A CA 1
ATOM 898 C C . VAL A 1 115 ? 13.363 -6.454 -8.026 1.00 96.31 115 VAL A C 1
ATOM 900 O O . VAL A 1 115 ? 12.569 -6.852 -7.180 1.00 96.31 115 VAL A O 1
ATOM 903 N N . GLU A 1 116 ? 14.549 -7.040 -8.197 1.00 97.50 116 GLU A N 1
ATOM 904 C CA . GLU A 1 116 ? 14.952 -8.282 -7.531 1.00 97.50 116 GLU A CA 1
ATOM 905 C C . GLU A 1 116 ? 15.045 -8.121 -6.012 1.00 97.50 116 GLU A C 1
ATOM 907 O O . GLU A 1 116 ? 14.561 -8.974 -5.268 1.00 97.50 116 GLU A O 1
ATOM 912 N N . ASP A 1 117 ? 15.627 -7.014 -5.545 1.00 97.94 117 ASP A N 1
ATOM 913 C CA . ASP A 1 117 ? 15.739 -6.713 -4.116 1.00 97.94 117 ASP A CA 1
ATOM 914 C C . ASP A 1 117 ? 14.361 -6.483 -3.475 1.00 97.94 117 ASP A C 1
ATOM 916 O O . ASP A 1 117 ? 14.132 -6.864 -2.322 1.00 97.94 117 ASP A O 1
ATOM 920 N N . THR A 1 118 ? 13.436 -5.869 -4.216 1.00 97.00 118 THR A N 1
ATOM 921 C CA . THR A 1 118 ? 12.057 -5.641 -3.766 1.00 97.00 118 THR A CA 1
ATOM 922 C C . THR A 1 118 ? 11.290 -6.956 -3.697 1.00 97.00 118 THR A C 1
ATOM 924 O O . THR A 1 118 ? 10.687 -7.265 -2.669 1.00 97.00 118 THR A O 1
ATOM 927 N N . VAL A 1 119 ? 11.383 -7.788 -4.738 1.00 98.00 119 VAL A N 1
ATOM 928 C CA . VAL A 1 119 ? 10.790 -9.131 -4.755 1.00 98.00 119 VAL A CA 1
ATOM 929 C C . VAL A 1 119 ? 11.324 -9.974 -3.600 1.00 98.00 119 VAL A C 1
ATOM 931 O O . VAL A 1 119 ? 10.542 -10.611 -2.897 1.00 98.00 119 VAL A O 1
ATOM 934 N N . GLN A 1 120 ? 12.637 -9.964 -3.357 1.00 98.31 120 GLN A N 1
ATOM 935 C CA . GLN A 1 120 ? 13.236 -10.733 -2.266 1.00 98.31 120 GLN A CA 1
ATOM 936 C C . GLN A 1 120 ? 12.668 -10.319 -0.901 1.00 98.31 120 GLN A C 1
ATOM 938 O O . GLN A 1 120 ? 12.303 -11.187 -0.099 1.00 98.31 120 GLN A O 1
ATOM 943 N N . LEU A 1 121 ? 12.535 -9.010 -0.657 1.00 97.62 121 LEU A N 1
ATOM 944 C CA . LEU A 1 121 ? 11.935 -8.495 0.571 1.00 97.62 121 LEU A CA 1
ATOM 945 C C . LEU A 1 121 ? 10.473 -8.933 0.707 1.00 97.62 121 LEU A C 1
ATOM 947 O O . LEU A 1 121 ? 10.088 -9.428 1.760 1.00 97.62 121 LEU A O 1
ATOM 951 N N . LEU A 1 122 ? 9.667 -8.800 -0.348 1.00 97.12 122 LEU A N 1
ATOM 952 C CA . LEU A 1 122 ? 8.247 -9.163 -0.308 1.00 97.12 122 LEU A CA 1
ATOM 953 C C . LEU A 1 122 ? 8.017 -10.673 -0.130 1.00 97.12 122 LEU A C 1
ATOM 955 O O . LEU A 1 122 ? 7.020 -11.058 0.483 1.00 97.12 122 LEU A O 1
ATOM 959 N N . LYS A 1 123 ? 8.943 -11.512 -0.619 1.00 97.62 123 LYS A N 1
ATOM 960 C CA . LYS A 1 123 ? 8.913 -12.975 -0.446 1.00 97.62 123 LYS A CA 1
ATOM 961 C C . LYS A 1 123 ? 9.338 -13.437 0.938 1.00 97.62 123 LYS A C 1
ATOM 963 O O . LYS A 1 123 ? 8.823 -14.435 1.424 1.00 97.62 123 LYS A O 1
ATOM 968 N N . THR A 1 124 ? 10.342 -12.790 1.526 1.00 97.19 124 THR A N 1
ATOM 969 C CA . THR A 1 124 ? 11.066 -13.360 2.680 1.00 97.19 124 THR A CA 1
ATOM 970 C C . THR A 1 124 ? 11.087 -12.464 3.910 1.00 97.19 124 THR A C 1
ATOM 972 O O . THR A 1 124 ? 11.536 -12.884 4.971 1.00 97.19 124 THR A O 1
ATOM 975 N N . GLY A 1 125 ? 10.635 -11.219 3.778 1.00 96.81 125 GLY A N 1
ATOM 976 C CA . GLY A 1 125 ? 10.767 -10.188 4.798 1.00 96.81 125 GLY A CA 1
ATOM 977 C C . GLY A 1 125 ? 12.167 -9.583 4.896 1.00 96.81 125 GLY A C 1
ATOM 978 O O . GLY A 1 125 ? 12.413 -8.782 5.792 1.00 96.81 125 GLY A O 1
ATOM 979 N N . GLN A 1 126 ? 13.101 -9.923 4.004 1.00 97.12 126 GLN A N 1
ATOM 980 C CA . GLN A 1 126 ? 14.435 -9.324 4.007 1.00 97.12 126 GLN A CA 1
ATOM 981 C C . GLN A 1 126 ? 15.080 -9.278 2.620 1.00 97.12 126 GLN A C 1
ATOM 983 O O . GLN A 1 126 ? 14.810 -10.105 1.755 1.00 97.12 126 GLN A O 1
ATOM 988 N N . ASN A 1 127 ? 15.991 -8.332 2.431 1.00 97.00 127 ASN A N 1
ATOM 989 C CA . ASN A 1 127 ? 16.926 -8.291 1.311 1.00 97.00 127 ASN A CA 1
ATOM 990 C C . ASN A 1 127 ? 18.308 -7.841 1.816 1.00 97.00 127 ASN A C 1
ATOM 992 O O . ASN A 1 127 ? 18.555 -7.779 3.020 1.00 97.00 127 ASN A O 1
ATOM 996 N N . ARG A 1 128 ? 19.236 -7.526 0.909 1.00 96.94 128 ARG A N 1
ATOM 997 C CA . ARG A 1 128 ? 20.595 -7.090 1.282 1.00 96.94 128 ARG A CA 1
ATOM 998 C C . ARG A 1 128 ? 20.670 -5.732 1.997 1.00 96.94 128 ARG A C 1
ATOM 1000 O O . ARG A 1 128 ? 21.733 -5.395 2.508 1.00 96.94 128 ARG A O 1
ATOM 1007 N N . PHE A 1 129 ? 19.588 -4.953 2.011 1.00 95.12 129 PHE A N 1
ATOM 1008 C CA . PHE A 1 129 ? 19.543 -3.606 2.585 1.00 95.12 129 PHE A CA 1
ATOM 1009 C C . PHE A 1 129 ? 18.703 -3.514 3.859 1.00 95.12 129 PHE A C 1
ATOM 1011 O O . PHE A 1 129 ? 18.980 -2.660 4.699 1.00 95.12 129 PHE A O 1
ATOM 1018 N N . ALA A 1 130 ? 17.674 -4.350 3.998 1.00 93.25 130 ALA A N 1
ATOM 1019 C CA . ALA A 1 130 ? 16.720 -4.249 5.091 1.00 93.25 130 ALA A CA 1
ATOM 1020 C C . ALA A 1 130 ? 16.101 -5.596 5.476 1.00 93.25 130 ALA A C 1
ATOM 1022 O O . ALA A 1 130 ? 15.977 -6.513 4.664 1.00 93.25 130 ALA A O 1
ATOM 1023 N N . THR A 1 131 ? 15.624 -5.646 6.716 1.00 95.06 131 THR A N 1
ATOM 1024 C CA . THR A 1 131 ? 14.740 -6.683 7.252 1.00 95.06 131 THR A CA 1
ATOM 1025 C C . THR A 1 131 ? 13.489 -5.997 7.787 1.00 95.06 131 THR A C 1
ATOM 1027 O O . THR A 1 131 ? 13.588 -4.962 8.452 1.00 95.06 131 THR A O 1
ATOM 1030 N N . VAL A 1 132 ? 12.312 -6.542 7.482 1.00 92.81 132 VAL A N 1
ATOM 1031 C CA . VAL A 1 132 ? 11.037 -5.988 7.947 1.00 92.81 132 VAL A CA 1
ATOM 1032 C C . VAL A 1 132 ? 10.913 -6.103 9.465 1.00 92.81 132 VAL A C 1
ATOM 1034 O O . VAL A 1 132 ? 11.434 -7.022 10.096 1.00 92.81 132 VAL A O 1
ATOM 1037 N N . SER A 1 133 ? 10.210 -5.146 10.058 1.00 88.81 133 SER A N 1
ATOM 1038 C CA . SER A 1 133 ? 9.870 -5.139 11.479 1.00 88.81 133 SER A CA 1
ATOM 1039 C C . SER A 1 133 ? 8.543 -4.410 11.689 1.00 88.81 133 SER A C 1
ATOM 1041 O O . SER A 1 133 ? 8.020 -3.779 10.765 1.00 88.81 133 SER A O 1
ATOM 1043 N N . GLY A 1 134 ? 7.986 -4.513 12.898 1.00 86.62 134 GLY A N 1
ATOM 1044 C CA . GLY A 1 134 ? 6.703 -3.896 13.232 1.00 86.62 134 GLY A CA 1
ATOM 1045 C C . GLY A 1 134 ? 5.553 -4.465 12.397 1.00 86.62 134 GLY A C 1
ATOM 1046 O O . GLY A 1 134 ? 5.541 -5.650 12.065 1.00 86.62 134 GLY A O 1
ATOM 1047 N N . SER A 1 135 ? 4.602 -3.605 12.035 1.00 87.69 135 SER A N 1
ATOM 1048 C CA . SER A 1 135 ? 3.400 -3.979 11.275 1.00 87.69 135 SER A CA 1
ATOM 1049 C C . SER A 1 135 ? 3.693 -4.522 9.873 1.00 87.69 135 SER A C 1
ATOM 1051 O O . SER A 1 135 ? 2.896 -5.283 9.327 1.00 87.69 135 SER A O 1
ATOM 1053 N N . MET A 1 136 ? 4.859 -4.212 9.292 1.00 92.88 136 MET A N 1
ATOM 1054 C CA . MET A 1 136 ? 5.246 -4.766 7.991 1.00 92.88 136 MET A CA 1
ATOM 1055 C C . MET A 1 136 ? 5.495 -6.281 8.058 1.00 92.88 136 MET A C 1
ATOM 1057 O O . MET A 1 136 ? 5.301 -6.979 7.064 1.00 92.88 136 MET A O 1
ATOM 1061 N N . THR A 1 137 ? 5.861 -6.821 9.225 1.00 93.62 137 THR A N 1
ATOM 1062 C CA . THR A 1 137 ? 6.004 -8.272 9.413 1.00 93.62 137 THR A CA 1
ATOM 1063 C C . THR A 1 137 ? 4.688 -9.002 9.153 1.00 93.62 137 THR A C 1
ATOM 1065 O O . THR A 1 137 ? 4.713 -10.051 8.515 1.00 93.62 137 THR A O 1
ATOM 1068 N N . ASP A 1 138 ? 3.546 -8.441 9.562 1.00 91.94 138 ASP A N 1
ATOM 1069 C CA . ASP A 1 138 ? 2.227 -9.048 9.341 1.00 91.94 138 ASP A CA 1
ATOM 1070 C C . ASP A 1 138 ? 1.848 -9.057 7.856 1.00 91.94 138 ASP A C 1
ATOM 1072 O O . ASP A 1 138 ? 1.285 -10.036 7.364 1.00 91.94 138 ASP A O 1
ATOM 1076 N N . VAL A 1 139 ? 2.216 -8.003 7.119 1.00 93.81 139 VAL A N 1
ATOM 1077 C CA . VAL A 1 139 ? 2.027 -7.928 5.661 1.00 93.81 139 VAL A CA 1
ATOM 1078 C C . VAL A 1 139 ? 2.798 -9.048 4.967 1.00 93.81 139 VAL A C 1
ATOM 1080 O O . VAL A 1 139 ? 2.241 -9.742 4.117 1.00 93.81 139 VAL A O 1
ATOM 1083 N N . ILE A 1 140 ? 4.052 -9.276 5.361 1.00 95.88 140 ILE A N 1
ATOM 1084 C CA . ILE A 1 140 ? 4.828 -10.398 4.833 1.00 95.88 140 ILE A CA 1
ATOM 1085 C C . ILE A 1 140 ? 4.180 -11.722 5.249 1.00 95.88 140 ILE A C 1
ATOM 1087 O O . ILE A 1 140 ? 3.863 -12.543 4.392 1.00 95.88 140 ILE A O 1
ATOM 1091 N N . HIS A 1 141 ? 3.932 -11.923 6.548 1.00 95.38 141 HIS A N 1
ATOM 1092 C CA . HIS A 1 141 ? 3.517 -13.217 7.089 1.00 95.38 141 HIS A CA 1
ATOM 1093 C C . HIS A 1 141 ? 2.146 -13.684 6.583 1.00 95.38 141 HIS A C 1
ATOM 1095 O O . HIS A 1 141 ? 1.939 -14.876 6.321 1.00 95.38 141 HIS A O 1
ATOM 1101 N N . HIS A 1 142 ? 1.206 -12.755 6.443 1.00 94.25 142 HIS A N 1
ATOM 1102 C CA . HIS A 1 142 ? -0.186 -13.058 6.130 1.00 94.25 142 HIS A CA 1
ATOM 1103 C C . HIS A 1 142 ? -0.593 -12.684 4.703 1.00 94.25 142 HIS A C 1
ATOM 1105 O O . HIS A 1 142 ? -1.729 -12.962 4.326 1.00 94.25 142 HIS A O 1
ATOM 1111 N N . SER A 1 143 ? 0.302 -12.090 3.905 1.00 94.94 143 SER A N 1
ATOM 1112 C CA . SER A 1 143 ? -0.024 -11.651 2.546 1.00 94.94 143 SER A CA 1
ATOM 1113 C C . SER A 1 143 ? 1.096 -11.927 1.540 1.00 94.94 143 SER A C 1
ATOM 1115 O O . SER A 1 143 ? 1.078 -12.974 0.891 1.00 94.94 143 SER A O 1
ATOM 1117 N N . THR A 1 144 ? 2.076 -11.029 1.393 1.00 96.75 144 THR A N 1
ATOM 1118 C CA . THR A 1 144 ? 2.908 -10.956 0.176 1.00 96.75 144 THR A CA 1
ATOM 1119 C C . THR A 1 144 ? 3.817 -12.159 -0.031 1.00 96.75 144 THR A C 1
ATOM 1121 O O . THR A 1 144 ? 4.096 -12.502 -1.176 1.00 96.75 144 THR A O 1
ATOM 1124 N N . GLN A 1 145 ? 4.228 -12.860 1.032 1.00 96.81 145 GLN A N 1
ATOM 1125 C CA . GLN A 1 145 ? 5.045 -14.071 0.877 1.00 96.81 145 GLN A CA 1
ATOM 1126 C C . GLN A 1 145 ? 4.306 -15.209 0.151 1.00 96.81 145 GLN A C 1
ATOM 1128 O O . GLN A 1 145 ? 4.936 -16.142 -0.338 1.00 96.81 145 GLN A O 1
ATOM 1133 N N . HIS A 1 146 ? 2.971 -15.140 0.094 1.00 96.50 146 HIS A N 1
ATOM 1134 C CA . HIS A 1 146 ? 2.111 -16.129 -0.561 1.00 96.50 146 HIS A CA 1
ATOM 1135 C C . HIS A 1 146 ? 1.708 -15.715 -1.980 1.00 96.50 146 HIS A C 1
ATOM 1137 O O . HIS A 1 146 ? 0.921 -16.412 -2.622 1.00 96.50 146 HIS A O 1
ATOM 1143 N N . PHE A 1 147 ? 2.186 -14.565 -2.461 1.00 96.50 147 PHE A N 1
ATOM 1144 C CA . PHE A 1 147 ? 1.887 -14.102 -3.811 1.00 96.50 147 PHE A CA 1
ATOM 1145 C C . PHE A 1 147 ? 2.671 -14.915 -4.837 1.00 96.50 147 PHE A C 1
ATOM 1147 O O . PHE A 1 147 ? 3.722 -15.487 -4.545 1.00 96.50 147 PHE A O 1
ATOM 1154 N N . SER A 1 148 ? 2.143 -14.963 -6.059 1.00 97.56 148 SER A N 1
ATOM 1155 C CA . SER A 1 148 ? 2.872 -15.561 -7.171 1.00 97.56 148 SER A CA 1
ATOM 1156 C C . SER A 1 148 ? 4.114 -14.735 -7.509 1.00 97.56 148 SER A C 1
ATOM 1158 O O . SER A 1 148 ? 4.157 -13.524 -7.283 1.00 97.56 148 SER A O 1
ATOM 1160 N N . ASP A 1 149 ? 5.116 -15.383 -8.094 1.00 97.69 149 ASP A N 1
ATOM 1161 C CA . ASP A 1 149 ? 6.326 -14.701 -8.556 1.00 97.69 149 ASP A CA 1
ATOM 1162 C C . ASP A 1 149 ? 6.005 -13.586 -9.562 1.00 97.69 149 ASP A C 1
ATOM 1164 O O . ASP A 1 149 ? 6.589 -12.508 -9.473 1.00 97.69 149 ASP A O 1
ATOM 1168 N N . ASP A 1 150 ? 5.028 -13.811 -10.444 1.00 97.69 150 ASP A N 1
ATOM 1169 C CA . ASP A 1 150 ? 4.563 -12.820 -11.419 1.00 97.69 150 ASP A CA 1
ATOM 1170 C C . ASP A 1 150 ? 3.928 -11.600 -10.739 1.00 97.69 150 ASP A C 1
ATOM 1172 O O . ASP A 1 150 ? 4.197 -10.465 -11.128 1.00 97.69 150 ASP A O 1
ATOM 1176 N N . ASP A 1 151 ? 3.119 -11.806 -9.693 1.00 97.81 151 ASP A N 1
ATOM 1177 C CA . ASP A 1 151 ? 2.515 -10.706 -8.933 1.00 97.81 151 ASP A CA 1
ATOM 1178 C C . ASP A 1 151 ? 3.573 -9.893 -8.182 1.00 97.81 151 ASP A C 1
ATOM 1180 O O . ASP A 1 151 ? 3.485 -8.670 -8.107 1.00 97.81 151 ASP A O 1
ATOM 1184 N N . LEU A 1 152 ? 4.588 -10.561 -7.637 1.00 97.69 152 LEU A N 1
ATOM 1185 C CA . LEU A 1 152 ? 5.678 -9.900 -6.928 1.00 97.69 152 LEU A CA 1
ATOM 1186 C C . LEU A 1 152 ? 6.564 -9.092 -7.873 1.00 97.69 152 LEU A C 1
ATOM 1188 O O . LEU A 1 152 ? 6.939 -7.970 -7.537 1.00 97.69 152 LEU A O 1
ATOM 1192 N N . LEU A 1 153 ? 6.864 -9.635 -9.053 1.00 97.88 153 LEU A N 1
ATOM 1193 C CA . LEU A 1 153 ? 7.575 -8.916 -10.108 1.00 97.88 153 LEU A CA 1
ATOM 1194 C C . LEU A 1 153 ? 6.769 -7.709 -10.591 1.00 97.88 153 LEU A C 1
ATOM 1196 O O . LEU A 1 153 ? 7.334 -6.631 -10.723 1.00 97.88 153 LEU A O 1
ATOM 1200 N N . ALA A 1 154 ? 5.458 -7.870 -10.786 1.00 97.31 154 ALA A N 1
ATOM 1201 C CA . ALA A 1 154 ? 4.568 -6.782 -11.173 1.00 97.31 154 ALA A CA 1
ATOM 1202 C C . ALA A 1 154 ? 4.495 -5.676 -10.106 1.00 97.31 154 ALA A C 1
ATOM 1204 O O . ALA A 1 154 ? 4.497 -4.499 -10.439 1.00 97.31 154 ALA A O 1
ATOM 1205 N N . ILE A 1 155 ? 4.445 -6.021 -8.815 1.00 96.38 155 ILE A N 1
ATOM 1206 C CA . ILE A 1 155 ? 4.482 -5.028 -7.725 1.00 96.38 155 ILE A CA 1
ATOM 1207 C C . ILE A 1 155 ? 5.812 -4.263 -7.703 1.00 96.38 155 ILE A C 1
ATOM 1209 O O . ILE A 1 155 ? 5.837 -3.087 -7.349 1.00 96.38 155 ILE A O 1
ATOM 1213 N N . ALA A 1 156 ? 6.911 -4.941 -8.027 1.00 95.31 156 ALA A N 1
ATOM 1214 C CA . ALA A 1 156 ? 8.257 -4.391 -7.946 1.00 95.31 156 ALA A CA 1
ATOM 1215 C C . ALA A 1 156 ? 8.705 -3.613 -9.199 1.00 95.31 156 ALA A C 1
ATOM 1217 O O . ALA A 1 156 ? 9.766 -2.989 -9.144 1.00 95.31 156 ALA A O 1
ATOM 1218 N N . SER A 1 157 ? 7.954 -3.688 -10.305 1.00 88.06 157 SER A N 1
ATOM 1219 C CA . SER A 1 157 ? 8.280 -3.080 -11.607 1.00 88.06 157 SER A CA 1
ATOM 1220 C C . SER A 1 157 ? 7.925 -1.605 -11.721 1.00 88.06 157 SER A C 1
ATOM 1222 O O . SER A 1 157 ? 6.844 -1.236 -11.212 1.00 88.06 157 SER A O 1
#

pLDDT: mean 92.61, std 4.6, range [62.0, 98.31]

Organism: Streptococcus oralis (NCBI:txid1303)